Protein AF-A0A1E1MVU3-F1 (afdb_monomer_lite)

Sequence (122 aa):
MKLLLLAFLTATTNAFTIVVCSPKDGATVQAAKEATVNQRAALGLTGPGYWNGNIQNCLNNRGESETVFAFCRNSYSGQGSTAVPGGYVICKPVFSNTPHVTTLENWSTNYSAKWEYLCAQS

Organism: Rhynchosporium secalis (NCBI:txid38038)

Secondary structure (DSSP, 8-state):
---------------EEEEEEEEETT--HHHHHHHHHHSTTTTT--SSPEEEEEEEEEE-TTS-EEEEEEEEEE-----EEEEETTEEEEEEEE----SS--SS--S-HHHHHHHHHHHHT-

Radius of gyration: 16.98 Å; chains: 1; bounding box: 57×38×36 Å

Structure (mmCIF, N/CA/C/O backbone):
data_AF-A0A1E1MVU3-F1
#
_entry.id   AF-A0A1E1MVU3-F1
#
loop_
_atom_site.group_PDB
_atom_site.id
_atom_site.type_symbol
_atom_site.label_atom_id
_atom_site.label_alt_id
_atom_site.label_comp_id
_atom_site.label_asym_id
_atom_site.label_entity_id
_atom_site.label_seq_id
_atom_site.pdbx_PDB_ins_code
_atom_site.Cartn_x
_atom_site.Cartn_y
_atom_site.Cartn_z
_atom_site.occupancy
_atom_site.B_iso_or_equiv
_atom_site.auth_seq_id
_atom_site.auth_comp_id
_atom_site.auth_asym_id
_atom_site.auth_atom_id
_atom_site.pdbx_PDB_model_num
ATOM 1 N N . MET A 1 1 ? 40.991 27.981 -25.738 1.00 37.72 1 MET A N 1
ATOM 2 C CA . MET A 1 1 ? 40.291 26.684 -25.864 1.00 37.72 1 MET A CA 1
ATOM 3 C C . MET A 1 1 ? 39.159 26.647 -24.847 1.00 37.72 1 MET A C 1
ATOM 5 O O . MET A 1 1 ? 39.422 26.515 -23.663 1.00 37.72 1 MET A O 1
ATOM 9 N N . LYS A 1 2 ? 37.922 26.893 -25.284 1.00 47.97 2 LYS A N 1
ATOM 10 C CA . LYS A 1 2 ? 36.715 26.899 -24.446 1.00 47.97 2 LYS A CA 1
ATOM 11 C C . LYS A 1 2 ? 35.571 26.404 -25.326 1.00 47.97 2 LYS A C 1
ATOM 13 O O . LYS A 1 2 ? 35.018 27.179 -26.095 1.00 47.97 2 LYS A O 1
ATOM 18 N N . LEU A 1 3 ? 35.266 25.115 -25.253 1.00 50.09 3 LEU A N 1
ATOM 19 C CA . LEU A 1 3 ? 33.990 24.590 -25.719 1.00 50.09 3 LEU A CA 1
ATOM 20 C C . LEU A 1 3 ? 33.453 23.669 -24.632 1.00 50.09 3 LEU A C 1
ATOM 22 O O . LEU A 1 3 ? 33.922 22.558 -24.410 1.00 50.09 3 LEU A O 1
ATOM 26 N N . LEU A 1 4 ? 32.533 24.277 -23.896 1.00 54.41 4 LEU A N 1
ATOM 27 C CA . LEU A 1 4 ? 31.633 23.730 -22.904 1.00 54.41 4 LEU A CA 1
ATOM 28 C C . LEU A 1 4 ? 31.030 22.400 -23.377 1.00 54.41 4 LEU A C 1
ATOM 30 O O . LEU A 1 4 ? 30.103 22.385 -24.182 1.00 54.41 4 LEU A O 1
ATOM 34 N N . LEU A 1 5 ? 31.518 21.289 -22.831 1.00 54.19 5 LEU A N 1
ATOM 35 C CA . LEU A 1 5 ? 30.759 20.046 -22.793 1.00 54.19 5 LEU A CA 1
ATOM 36 C C . LEU A 1 5 ? 29.708 20.198 -21.688 1.00 54.19 5 LEU A C 1
ATOM 38 O O . LEU A 1 5 ? 29.914 19.767 -20.555 1.00 54.19 5 LEU A O 1
ATOM 42 N N . LEU A 1 6 ? 28.588 20.853 -22.012 1.00 49.25 6 LEU A N 1
ATOM 43 C CA . LEU A 1 6 ? 27.335 20.617 -21.299 1.00 49.25 6 LEU A CA 1
ATOM 44 C C . LEU A 1 6 ? 26.968 19.158 -21.577 1.00 49.25 6 LEU A C 1
ATOM 46 O O . LEU A 1 6 ? 26.298 18.843 -22.558 1.00 49.25 6 LEU A O 1
ATOM 50 N N . ALA A 1 7 ? 27.490 18.254 -20.749 1.00 52.50 7 ALA A N 1
ATOM 51 C CA . ALA A 1 7 ? 27.018 16.888 -20.701 1.00 52.50 7 ALA A CA 1
ATOM 52 C C . ALA A 1 7 ? 25.535 16.958 -20.340 1.00 52.50 7 ALA A C 1
ATOM 54 O O . ALA A 1 7 ? 25.160 17.388 -19.249 1.00 52.50 7 ALA A O 1
ATOM 55 N N . PHE A 1 8 ? 24.704 16.619 -21.320 1.00 46.88 8 PHE A N 1
ATOM 56 C CA . PHE A 1 8 ? 23.270 16.495 -21.180 1.00 46.88 8 PHE A CA 1
ATOM 57 C C . PHE A 1 8 ? 22.989 15.598 -19.977 1.00 46.88 8 PHE A C 1
ATOM 59 O O . PHE A 1 8 ? 23.249 14.394 -20.014 1.00 46.88 8 PHE A O 1
ATOM 66 N N . LEU A 1 9 ? 22.460 16.202 -18.912 1.00 43.97 9 LEU A N 1
ATOM 67 C CA . LEU A 1 9 ? 21.675 15.51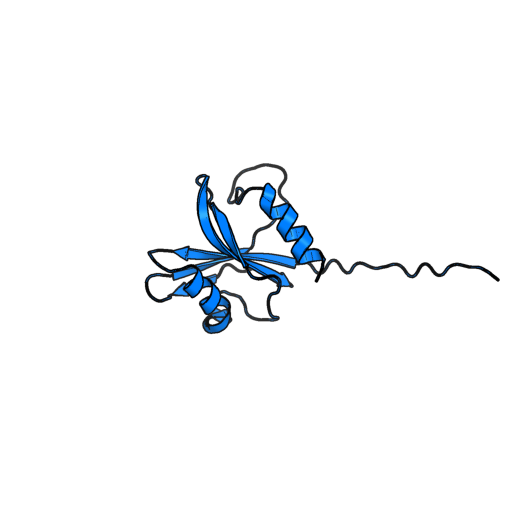0 -17.902 1.00 43.97 9 LEU A CA 1
ATOM 68 C C . LEU A 1 9 ? 20.496 14.886 -18.648 1.00 43.97 9 LEU A C 1
ATOM 70 O O . LEU A 1 9 ? 19.427 15.479 -18.775 1.00 43.97 9 LEU A O 1
ATOM 74 N N . THR A 1 10 ? 20.713 13.703 -19.214 1.00 44.59 10 THR A N 1
ATOM 75 C CA . THR A 1 10 ? 19.619 12.806 -19.543 1.00 44.59 10 THR A CA 1
ATOM 76 C C . THR A 1 10 ? 19.055 12.402 -18.193 1.00 44.59 10 THR A C 1
ATOM 78 O O . THR A 1 10 ? 19.536 11.482 -17.540 1.00 44.59 10 THR A O 1
ATOM 81 N N . ALA A 1 11 ? 18.089 13.184 -17.711 1.00 45.47 11 ALA A N 1
ATOM 82 C CA . ALA A 1 11 ? 17.175 12.720 -16.692 1.00 45.47 11 ALA A CA 1
ATOM 83 C C . ALA A 1 11 ? 16.519 11.485 -17.303 1.00 45.47 11 ALA A C 1
ATOM 85 O O . ALA A 1 11 ? 15.619 11.592 -18.136 1.00 45.47 11 ALA A O 1
ATOM 86 N N . THR A 1 12 ? 17.056 10.310 -16.986 1.00 44.53 12 THR A N 1
ATOM 87 C CA . THR A 1 12 ? 16.355 9.060 -17.194 1.00 44.53 12 THR A CA 1
ATOM 88 C C . THR A 1 12 ? 15.107 9.197 -16.342 1.00 44.53 12 THR A C 1
ATOM 90 O O . THR A 1 12 ? 15.135 9.045 -15.124 1.00 44.53 12 THR A O 1
ATOM 93 N N . THR A 1 13 ? 14.007 9.601 -16.970 1.00 48.53 13 THR A N 1
ATOM 94 C CA . THR A 1 13 ? 12.679 9.532 -16.382 1.00 48.53 13 THR A CA 1
ATOM 95 C C . THR A 1 13 ? 12.377 8.052 -16.228 1.00 48.53 13 THR A C 1
ATOM 97 O O . THR A 1 13 ? 11.702 7.438 -17.049 1.00 48.53 13 THR A O 1
ATOM 100 N N . ASN A 1 14 ? 12.957 7.435 -15.196 1.00 52.25 14 ASN A N 1
ATOM 101 C CA . ASN A 1 14 ? 12.534 6.129 -14.740 1.00 52.25 14 ASN A CA 1
ATOM 102 C C . ASN A 1 14 ? 11.036 6.273 -14.504 1.00 52.25 14 ASN A C 1
ATOM 104 O O . ASN A 1 14 ? 10.616 7.081 -13.675 1.00 52.25 14 ASN A O 1
ATOM 108 N N . ALA A 1 15 ? 10.237 5.576 -15.312 1.00 67.31 15 ALA A N 1
ATOM 109 C CA . ALA A 1 15 ? 8.792 5.592 -15.194 1.00 67.31 15 ALA A CA 1
ATOM 110 C C . ALA A 1 15 ? 8.439 5.013 -13.821 1.00 67.31 15 ALA A C 1
ATOM 112 O O . ALA A 1 15 ? 8.392 3.794 -13.618 1.00 67.31 15 ALA A O 1
ATOM 113 N N . PHE A 1 16 ? 8.276 5.900 -12.846 1.00 74.69 16 PHE A N 1
ATOM 114 C CA . PHE A 1 16 ? 7.859 5.533 -11.514 1.00 74.69 16 PHE A CA 1
ATOM 115 C C . PHE A 1 16 ? 6.340 5.407 -11.489 1.00 74.69 16 PHE A C 1
ATOM 117 O O . PHE A 1 16 ? 5.605 6.044 -12.243 1.00 74.69 16 PHE A O 1
ATOM 124 N N . THR A 1 17 ? 5.862 4.558 -10.598 1.00 79.88 17 THR A N 1
ATOM 125 C CA . THR A 1 17 ? 4.452 4.407 -10.294 1.00 79.88 17 THR A CA 1
ATOM 126 C C . THR A 1 17 ? 4.270 4.672 -8.814 1.00 79.88 17 THR A C 1
ATOM 128 O O . THR A 1 17 ? 4.966 4.088 -7.979 1.00 79.88 17 THR A O 1
ATOM 131 N N . ILE A 1 18 ? 3.333 5.557 -8.488 1.00 84.25 18 ILE A N 1
ATOM 132 C CA . ILE A 1 18 ? 2.864 5.715 -7.117 1.00 84.25 18 ILE A CA 1
ATOM 133 C C . ILE A 1 18 ? 1.934 4.539 -6.847 1.00 84.25 18 ILE A C 1
ATOM 135 O O . ILE A 1 18 ? 0.978 4.316 -7.586 1.00 84.25 18 ILE A O 1
ATOM 139 N N . VAL A 1 19 ? 2.216 3.769 -5.806 1.00 86.75 19 VAL A N 1
ATOM 140 C CA . VAL A 1 19 ? 1.381 2.646 -5.387 1.00 86.75 19 VAL A CA 1
ATOM 141 C C . VAL A 1 19 ? 0.728 3.004 -4.068 1.00 86.75 19 VAL A C 1
ATOM 143 O O . VAL A 1 19 ? 1.393 3.462 -3.140 1.00 86.75 19 VAL A O 1
ATOM 146 N N . VAL A 1 20 ? -0.577 2.776 -3.985 1.00 89.38 20 VAL A N 1
ATOM 147 C CA . VAL A 1 20 ? -1.363 2.980 -2.772 1.00 89.38 20 VAL A CA 1
ATOM 148 C C . VAL A 1 20 ? -1.892 1.640 -2.298 1.00 89.38 20 VAL A C 1
ATOM 150 O O . VAL A 1 20 ? -2.628 0.971 -3.023 1.00 89.38 20 VAL A O 1
ATOM 153 N N . CYS A 1 21 ? -1.541 1.283 -1.066 1.00 91.19 21 CYS A N 1
ATOM 154 C CA . CYS A 1 21 ? -2.043 0.121 -0.353 1.00 91.19 21 CYS A CA 1
ATOM 155 C C . CYS A 1 21 ? -3.043 0.560 0.717 1.00 91.19 21 CYS A C 1
ATOM 157 O O . CYS A 1 21 ? -2.692 1.230 1.692 1.00 91.19 21 CYS A O 1
ATOM 159 N N . SER A 1 22 ? -4.299 0.181 0.513 1.00 91.94 22 SER A N 1
ATOM 160 C CA . SER A 1 22 ? -5.437 0.538 1.354 1.00 91.94 22 SER A CA 1
ATOM 161 C C . SER A 1 22 ? -5.905 -0.699 2.135 1.00 91.94 22 SER A C 1
ATOM 163 O O . SER A 1 22 ? -6.138 -1.752 1.526 1.00 91.94 22 SER A O 1
ATOM 165 N N . PRO A 1 23 ? -6.004 -0.610 3.473 1.00 93.62 23 PRO A N 1
ATOM 166 C CA . PRO A 1 23 ? -6.605 -1.660 4.280 1.00 93.62 23 PRO A CA 1
ATOM 167 C C . PRO A 1 23 ? -8.136 -1.638 4.155 1.00 93.62 23 PRO A C 1
ATOM 169 O O . PRO A 1 23 ? -8.743 -0.576 4.024 1.00 93.62 23 PRO A O 1
ATOM 172 N N . LYS A 1 24 ? -8.771 -2.809 4.215 1.00 91.88 24 LYS A N 1
ATOM 173 C CA . LYS A 1 24 ? -10.227 -2.990 4.138 1.00 91.88 24 LYS A CA 1
ATOM 174 C C . LYS A 1 24 ? -10.732 -3.938 5.222 1.00 91.88 24 LYS A C 1
ATOM 176 O O . LYS A 1 24 ? -9.963 -4.707 5.796 1.00 91.88 24 LYS A O 1
ATOM 181 N N . ASP A 1 25 ? -12.032 -3.851 5.486 1.00 92.38 25 ASP A N 1
ATOM 182 C CA . ASP A 1 25 ? -12.794 -4.747 6.364 1.00 92.38 25 ASP A CA 1
ATOM 183 C C . ASP A 1 25 ? -12.277 -4.875 7.803 1.00 92.38 25 ASP A C 1
ATOM 185 O O . ASP A 1 25 ? -12.505 -5.886 8.453 1.00 92.38 25 ASP A O 1
ATOM 189 N N . GLY A 1 26 ? -11.633 -3.824 8.322 1.00 89.56 26 GLY A N 1
ATOM 190 C CA . GLY A 1 26 ? -11.083 -3.794 9.684 1.00 89.56 26 GLY A CA 1
ATOM 191 C C . GLY A 1 26 ? -9.570 -4.005 9.757 1.00 89.56 26 GLY A C 1
ATOM 192 O O . GLY A 1 26 ? -8.988 -3.869 10.835 1.00 89.56 26 GLY A O 1
ATOM 193 N N . ALA A 1 27 ? -8.910 -4.262 8.623 1.00 93.75 27 ALA A N 1
ATOM 194 C CA . ALA A 1 27 ? -7.457 -4.270 8.550 1.00 93.75 27 ALA A CA 1
ATOM 195 C C . ALA A 1 27 ? -6.875 -2.902 8.948 1.00 93.75 27 ALA A C 1
ATOM 197 O O . ALA A 1 27 ? -7.474 -1.847 8.728 1.00 93.75 27 ALA A O 1
ATOM 198 N N . THR A 1 28 ? -5.666 -2.909 9.507 1.00 95.50 28 THR A N 1
ATOM 199 C CA . THR A 1 28 ? -4.961 -1.675 9.875 1.00 95.50 28 THR A CA 1
ATOM 200 C C . THR A 1 28 ? -4.011 -1.234 8.766 1.00 95.50 28 THR A C 1
ATOM 202 O O . THR A 1 28 ? -3.484 -2.044 8.002 1.00 95.50 28 THR A O 1
ATOM 205 N N . VAL A 1 29 ? -3.712 0.065 8.703 1.00 93.19 29 VAL A N 1
ATOM 206 C CA . VAL A 1 29 ? -2.696 0.573 7.766 1.00 93.19 29 VAL A CA 1
ATOM 207 C C . VAL A 1 29 ? -1.294 0.030 8.077 1.00 93.19 29 VAL A C 1
ATOM 209 O O . VAL A 1 29 ? -0.462 -0.117 7.183 1.00 93.19 29 VAL A O 1
ATOM 212 N N . GLN A 1 30 ? -1.040 -0.339 9.334 1.00 95.25 30 GLN A N 1
ATOM 213 C CA . GLN A 1 30 ? 0.200 -0.994 9.732 1.00 95.25 30 GLN A CA 1
ATOM 214 C C . GLN A 1 30 ? 0.288 -2.411 9.145 1.00 95.25 30 GLN A C 1
ATOM 216 O O . GLN A 1 30 ? 1.316 -2.761 8.569 1.00 95.25 30 GLN A O 1
ATOM 221 N N . ALA A 1 31 ? -0.814 -3.170 9.166 1.00 94.19 31 ALA A N 1
ATOM 222 C CA . ALA A 1 31 ? -0.902 -4.451 8.470 1.00 94.19 31 ALA A CA 1
ATOM 223 C C . ALA A 1 31 ? -0.723 -4.285 6.950 1.00 94.19 31 ALA A C 1
ATOM 225 O O . ALA A 1 31 ? -0.075 -5.115 6.317 1.00 94.19 31 ALA A O 1
ATOM 226 N N . ALA A 1 32 ? -1.215 -3.185 6.364 1.00 93.38 32 ALA A N 1
ATOM 227 C CA . ALA A 1 32 ? -0.954 -2.859 4.961 1.00 93.38 32 ALA A CA 1
ATOM 228 C C . ALA A 1 32 ? 0.540 -2.654 4.683 1.00 93.38 32 ALA A C 1
ATOM 230 O O . ALA A 1 32 ? 1.076 -3.276 3.767 1.00 93.38 32 ALA A O 1
ATOM 231 N N . LYS A 1 33 ? 1.231 -1.849 5.499 1.00 94.94 33 LYS A N 1
ATOM 232 C CA . LYS A 1 33 ? 2.684 -1.650 5.400 1.00 94.94 33 LYS A CA 1
ATOM 233 C C . LYS A 1 33 ? 3.444 -2.972 5.530 1.00 94.94 33 LYS A C 1
ATOM 235 O O . LYS A 1 33 ? 4.302 -3.263 4.701 1.00 94.94 33 LYS A O 1
ATOM 240 N N . GLU A 1 34 ? 3.115 -3.794 6.518 1.00 94.75 34 GLU A N 1
ATOM 241 C CA . GLU A 1 34 ? 3.754 -5.099 6.730 1.00 94.75 34 GLU A CA 1
ATOM 242 C C . GLU A 1 34 ? 3.499 -6.069 5.570 1.00 94.75 34 GLU A C 1
ATOM 244 O O . GLU A 1 34 ? 4.418 -6.761 5.124 1.00 94.75 34 GLU A O 1
ATOM 249 N N . ALA A 1 35 ? 2.288 -6.073 5.009 1.00 93.50 35 ALA A N 1
ATOM 250 C CA . ALA A 1 35 ? 1.952 -6.881 3.843 1.00 93.50 35 ALA A CA 1
ATOM 251 C C . ALA A 1 35 ? 2.809 -6.511 2.621 1.00 93.50 35 ALA A C 1
ATOM 253 O O . ALA A 1 35 ? 3.224 -7.404 1.879 1.00 93.50 35 ALA A O 1
ATOM 254 N N . THR A 1 36 ? 3.179 -5.233 2.445 1.00 92.31 36 THR A N 1
ATOM 255 C CA . THR A 1 36 ? 4.095 -4.823 1.358 1.00 92.31 36 THR A CA 1
ATOM 256 C C . THR A 1 36 ? 5.503 -5.404 1.470 1.00 92.31 36 THR A C 1
ATOM 258 O O . THR A 1 36 ? 6.251 -5.378 0.493 1.00 92.31 36 THR A O 1
ATOM 261 N N . VAL A 1 37 ? 5.867 -5.954 2.630 1.00 91.31 37 VAL A N 1
ATOM 262 C CA . VAL A 1 37 ? 7.145 -6.635 2.865 1.00 91.31 37 VAL A CA 1
ATOM 263 C C . VAL A 1 37 ? 6.958 -8.150 2.818 1.00 91.31 37 VAL A C 1
ATOM 265 O O . VAL A 1 37 ? 7.677 -8.835 2.093 1.00 91.31 37 VAL A O 1
ATOM 268 N N . ASN A 1 38 ? 5.956 -8.662 3.532 1.00 92.88 38 ASN A N 1
ATOM 269 C CA . ASN A 1 38 ? 5.792 -10.096 3.784 1.00 92.88 38 ASN A CA 1
ATOM 270 C C . ASN A 1 38 ? 4.973 -10.821 2.707 1.00 92.88 38 ASN A C 1
ATOM 272 O O . ASN A 1 38 ? 5.126 -12.020 2.508 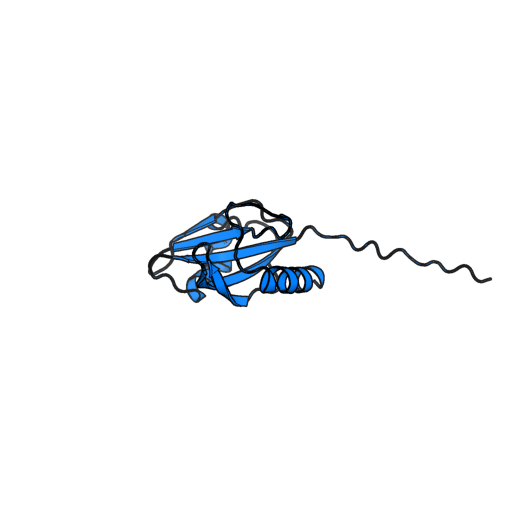1.00 92.88 38 ASN A O 1
ATOM 276 N N . GLN A 1 39 ? 4.096 -10.104 2.003 1.00 93.06 39 GLN A N 1
ATOM 277 C CA . GLN A 1 39 ? 3.109 -10.662 1.068 1.00 93.06 39 GLN A CA 1
ATOM 278 C C . GLN A 1 39 ? 3.263 -10.039 -0.327 1.00 93.06 39 GLN A C 1
ATOM 280 O O . GLN A 1 39 ? 2.312 -9.901 -1.096 1.00 93.06 39 GLN A O 1
ATOM 285 N N . ARG A 1 40 ? 4.504 -9.671 -0.670 1.00 90.44 40 ARG A N 1
ATOM 286 C CA . ARG A 1 40 ? 4.857 -8.947 -1.899 1.00 90.44 40 ARG A CA 1
ATOM 287 C C . ARG A 1 40 ? 4.285 -9.576 -3.158 1.00 90.44 40 ARG A C 1
ATOM 289 O O . ARG A 1 40 ? 3.755 -8.855 -3.992 1.00 90.44 40 ARG A O 1
ATOM 296 N N . ALA A 1 41 ? 4.390 -10.895 -3.297 1.00 88.44 41 ALA A N 1
ATOM 297 C CA . ALA A 1 41 ? 3.916 -11.588 -4.489 1.00 88.44 41 ALA A CA 1
ATOM 298 C C . ALA A 1 41 ? 2.399 -11.442 -4.683 1.00 88.44 41 ALA A C 1
ATOM 300 O O . ALA A 1 41 ? 1.962 -11.066 -5.766 1.00 88.44 41 ALA A O 1
ATOM 301 N N . ALA A 1 42 ? 1.616 -11.638 -3.617 1.00 89.88 42 ALA A N 1
ATOM 302 C CA . ALA A 1 42 ? 0.160 -11.481 -3.641 1.00 89.88 42 ALA A CA 1
ATOM 303 C C . ALA A 1 42 ? -0.271 -10.036 -3.948 1.00 89.88 42 ALA A C 1
ATOM 305 O O . ALA A 1 42 ? -1.291 -9.794 -4.589 1.00 89.88 42 ALA A O 1
ATOM 306 N N . LEU A 1 43 ? 0.544 -9.062 -3.539 1.00 89.75 43 LEU A N 1
ATOM 307 C CA . LEU A 1 43 ? 0.322 -7.646 -3.822 1.00 89.75 43 LEU A CA 1
ATOM 308 C C . LEU A 1 43 ? 0.835 -7.195 -5.202 1.00 89.75 43 LEU A C 1
ATOM 310 O O . LEU A 1 43 ? 0.776 -6.005 -5.511 1.00 89.75 43 LEU A O 1
ATOM 314 N N . GLY A 1 44 ? 1.364 -8.100 -6.033 1.00 87.00 44 GLY A N 1
ATOM 315 C CA . GLY A 1 44 ? 1.978 -7.741 -7.318 1.00 87.00 44 GLY A CA 1
ATOM 316 C C . GLY A 1 44 ? 3.274 -6.930 -7.170 1.00 87.00 44 GLY A C 1
ATOM 317 O O . GLY A 1 44 ? 3.718 -6.271 -8.104 1.00 87.00 44 GLY A O 1
ATOM 318 N N . LEU A 1 45 ? 3.893 -6.952 -5.987 1.00 87.19 45 LEU A N 1
ATOM 319 C CA . LEU A 1 45 ? 5.120 -6.232 -5.630 1.00 87.19 45 LEU A CA 1
ATOM 320 C C . LEU A 1 45 ? 6.385 -7.077 -5.876 1.00 87.19 45 LEU A C 1
ATOM 322 O O . LEU A 1 45 ? 7.426 -6.881 -5.227 1.00 87.19 45 LEU A O 1
ATOM 326 N N . THR A 1 46 ? 6.317 -8.001 -6.836 1.00 80.81 46 THR A N 1
ATOM 327 C CA . THR A 1 46 ? 7.446 -8.800 -7.335 1.00 80.81 46 THR A CA 1
ATOM 328 C C . THR A 1 46 ? 8.405 -7.926 -8.148 1.00 80.81 46 THR A C 1
ATOM 330 O O . THR A 1 46 ? 7.963 -7.130 -8.973 1.00 80.81 46 THR A O 1
ATOM 333 N N . GLY A 1 47 ? 9.713 -8.010 -7.895 1.00 75.94 47 GLY A N 1
ATOM 334 C CA . GLY A 1 47 ? 10.727 -7.138 -8.512 1.00 75.94 47 GLY A CA 1
ATOM 335 C C . GLY A 1 47 ? 11.386 -6.169 -7.517 1.00 75.94 47 GLY A C 1
ATOM 336 O O . GLY A 1 47 ? 11.275 -6.401 -6.305 1.00 75.94 47 GLY A O 1
ATOM 337 N N . PRO A 1 48 ? 12.067 -5.109 -8.005 1.00 76.31 48 PRO A N 1
ATOM 338 C CA . PRO A 1 48 ? 12.814 -4.163 -7.174 1.00 76.31 48 PRO A CA 1
ATOM 339 C C . PRO A 1 48 ? 11.984 -3.590 -6.017 1.00 76.31 48 PRO A C 1
ATOM 341 O O . PRO A 1 48 ? 10.754 -3.562 -6.064 1.00 76.31 48 PRO A O 1
ATOM 344 N N . GLY A 1 49 ? 12.656 -3.179 -4.940 1.00 79.06 49 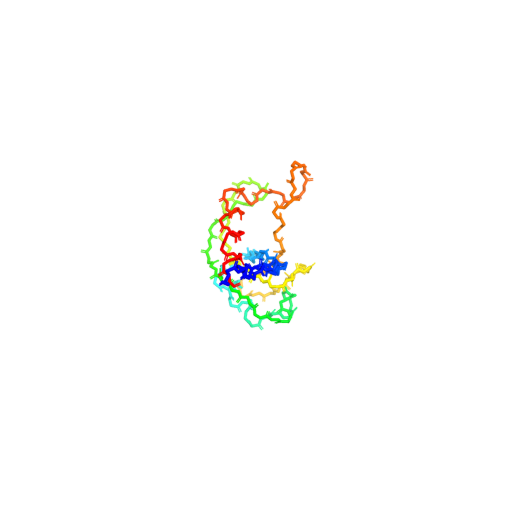GLY A N 1
ATOM 345 C CA . GLY A 1 49 ? 12.015 -2.545 -3.785 1.00 79.06 49 GLY A CA 1
ATOM 346 C C . GLY A 1 49 ? 11.233 -1.274 -4.138 1.00 79.06 49 GLY A C 1
ATOM 347 O O . GLY A 1 49 ? 11.255 -0.792 -5.269 1.00 79.06 49 GLY A O 1
ATOM 348 N N . TYR A 1 50 ? 10.531 -0.738 -3.147 1.00 87.19 50 TYR A N 1
ATOM 349 C CA . TYR A 1 50 ? 9.931 0.589 -3.223 1.00 87.19 50 TYR A CA 1
ATOM 350 C C . TYR A 1 50 ? 10.786 1.605 -2.461 1.00 87.19 50 TYR A C 1
ATOM 352 O O . TYR A 1 50 ? 11.616 1.227 -1.633 1.00 87.19 50 TYR A O 1
ATOM 360 N N . TRP A 1 51 ? 10.541 2.890 -2.692 1.00 86.12 51 TRP A N 1
ATOM 361 C CA . TRP A 1 51 ? 11.136 3.990 -1.934 1.00 86.12 51 TRP A CA 1
ATOM 362 C C . TRP A 1 51 ? 10.065 4.998 -1.507 1.00 86.12 51 TRP A C 1
ATOM 364 O O . TRP A 1 51 ? 8.907 4.909 -1.920 1.00 86.12 51 TRP A O 1
ATOM 374 N N . ASN A 1 52 ? 10.443 5.929 -0.628 1.00 85.44 52 ASN A N 1
ATOM 375 C CA . ASN A 1 52 ? 9.567 6.978 -0.097 1.00 85.44 52 ASN A CA 1
ATOM 376 C C . ASN A 1 52 ? 8.246 6.464 0.506 1.00 85.44 52 ASN A C 1
ATOM 378 O O . ASN A 1 52 ? 7.232 7.144 0.448 1.00 85.44 52 ASN A O 1
ATOM 382 N N . GLY A 1 53 ? 8.234 5.266 1.099 1.00 86.38 53 GLY A N 1
ATOM 383 C CA . GLY A 1 53 ? 7.016 4.703 1.681 1.00 86.38 53 GLY A CA 1
ATOM 384 C C . GLY A 1 53 ? 6.560 5.431 2.945 1.00 86.38 53 GLY A C 1
ATOM 385 O O . GLY A 1 53 ? 7.321 5.513 3.909 1.00 86.38 53 GLY A O 1
ATOM 386 N N . ASN A 1 54 ? 5.311 5.902 2.976 1.00 87.00 54 ASN A N 1
ATOM 387 C CA . ASN A 1 54 ? 4.736 6.595 4.127 1.00 87.00 54 ASN A CA 1
ATOM 388 C C . ASN A 1 54 ? 3.256 6.248 4.363 1.00 87.00 54 ASN A C 1
ATOM 390 O O . ASN A 1 54 ? 2.506 5.960 3.430 1.00 87.00 54 ASN A O 1
ATOM 394 N N . ILE A 1 55 ? 2.841 6.309 5.630 1.00 86.56 55 ILE A N 1
ATOM 395 C CA . ILE A 1 55 ? 1.439 6.248 6.039 1.00 86.56 55 ILE A CA 1
ATOM 396 C C . ILE A 1 55 ? 0.853 7.656 5.949 1.00 86.56 55 ILE A C 1
ATOM 398 O O . ILE A 1 55 ? 1.420 8.609 6.483 1.00 86.56 55 ILE A O 1
ATOM 402 N N . GLN A 1 56 ? -0.287 7.793 5.286 1.00 81.75 56 GLN A N 1
ATOM 403 C CA . GLN A 1 56 ? -0.945 9.082 5.112 1.00 81.75 56 GLN A CA 1
ATOM 404 C C . GLN A 1 56 ? -2.451 8.930 4.951 1.00 81.75 56 GLN A C 1
ATOM 406 O O . GLN A 1 56 ? -2.946 7.864 4.594 1.00 81.75 56 GLN A O 1
ATOM 411 N N . ASN A 1 57 ? -3.170 10.024 5.169 1.00 80.62 57 ASN A N 1
ATOM 412 C CA . ASN A 1 57 ? -4.588 10.106 4.859 1.00 80.62 57 ASN A CA 1
ATOM 413 C C . ASN A 1 57 ? -4.773 10.593 3.426 1.00 80.62 57 ASN A C 1
ATOM 415 O O . ASN A 1 57 ? -4.148 11.568 3.005 1.00 80.62 57 ASN A O 1
ATOM 419 N N . CYS A 1 58 ? -5.650 9.928 2.692 1.00 74.19 58 CYS A N 1
ATOM 420 C CA . CYS A 1 58 ? -6.026 10.299 1.342 1.00 74.19 58 CYS A CA 1
ATOM 421 C C . CYS A 1 58 ? -7.538 10.227 1.189 1.00 74.19 58 CYS A C 1
ATOM 423 O O . CYS A 1 58 ? -8.200 9.459 1.875 1.00 74.19 58 CYS A O 1
ATOM 425 N N . LEU A 1 59 ? -8.088 11.006 0.266 1.00 74.88 59 LEU A N 1
ATOM 426 C CA . LEU A 1 59 ? -9.510 10.925 -0.037 1.00 74.88 59 LEU A CA 1
ATOM 427 C C . LEU A 1 59 ? -9.770 9.751 -0.980 1.00 74.88 59 LEU A C 1
ATOM 429 O O . LEU A 1 59 ? -9.076 9.587 -1.982 1.00 74.88 59 LEU A O 1
ATOM 433 N N . ASN A 1 60 ? -10.761 8.928 -0.657 1.00 72.06 60 ASN A N 1
ATOM 434 C CA . ASN A 1 60 ? -11.242 7.891 -1.555 1.00 72.06 60 ASN A CA 1
ATOM 435 C C . ASN A 1 60 ? -12.177 8.494 -2.629 1.00 72.06 60 ASN A C 1
ATOM 437 O O . ASN A 1 60 ? -12.470 9.689 -2.645 1.00 72.06 60 ASN A O 1
ATOM 441 N N . ASN A 1 61 ? -12.717 7.654 -3.517 1.00 67.50 61 ASN A N 1
ATOM 442 C CA . ASN A 1 61 ? -13.613 8.101 -4.596 1.00 67.50 61 ASN A CA 1
ATOM 443 C C . ASN A 1 61 ? -14.949 8.700 -4.109 1.00 67.50 61 ASN A C 1
ATOM 445 O O . ASN A 1 61 ? -15.708 9.223 -4.919 1.00 67.50 61 ASN A O 1
ATOM 449 N N . ARG A 1 62 ? -15.262 8.580 -2.816 1.00 73.25 62 ARG A N 1
ATOM 450 C CA . ARG A 1 62 ? -16.445 9.157 -2.168 1.00 73.25 62 ARG A CA 1
ATOM 451 C C . ARG A 1 62 ? -16.123 10.467 -1.442 1.00 73.25 62 ARG A C 1
ATOM 453 O O . ARG A 1 62 ? -17.011 11.048 -0.833 1.00 73.25 62 ARG A O 1
ATOM 460 N N . GLY A 1 63 ? -14.873 10.933 -1.501 1.00 71.50 63 GLY A N 1
ATOM 461 C CA . GLY A 1 63 ? -14.411 12.102 -0.753 1.00 71.50 63 GLY A CA 1
ATOM 462 C C . GLY A 1 63 ? -14.197 11.827 0.737 1.00 71.50 63 GLY A C 1
ATOM 463 O O . GLY A 1 63 ? -14.042 12.767 1.510 1.00 71.50 63 GLY A O 1
ATOM 464 N N . GLU A 1 64 ? -14.184 10.562 1.157 1.00 74.12 64 GLU A N 1
ATOM 465 C CA . GLU A 1 64 ? -13.953 10.184 2.551 1.00 74.12 64 GLU A CA 1
ATOM 466 C C . GLU A 1 64 ? -12.455 10.010 2.796 1.00 74.12 64 GLU A C 1
ATOM 468 O O . GLU A 1 64 ? -11.740 9.444 1.965 1.00 74.12 64 GLU A O 1
ATOM 473 N N . SER A 1 65 ? -11.978 10.472 3.950 1.00 79.25 65 SER A N 1
ATOM 474 C CA . SER A 1 65 ? -10.588 10.280 4.357 1.00 79.25 65 SER A CA 1
ATOM 475 C C . SER A 1 65 ? -10.327 8.819 4.715 1.00 79.25 65 SER A C 1
ATOM 477 O O . SER A 1 65 ? -10.947 8.267 5.619 1.00 79.25 65 SER A O 1
ATOM 479 N N . GLU A 1 66 ? -9.348 8.222 4.050 1.00 82.62 66 GLU A N 1
ATOM 480 C CA . GLU A 1 66 ? -8.875 6.863 4.255 1.00 82.62 66 GLU A CA 1
ATOM 481 C C . GLU A 1 66 ? -7.367 6.874 4.539 1.00 82.62 66 GLU A C 1
ATOM 483 O O . GLU A 1 66 ? -6.582 7.474 3.801 1.00 82.62 66 GLU A O 1
ATOM 488 N N . THR A 1 67 ? -6.948 6.207 5.616 1.00 88.75 67 THR A N 1
ATOM 489 C CA . THR A 1 67 ? -5.528 6.061 5.953 1.00 88.75 67 THR A CA 1
ATOM 490 C C . THR A 1 67 ? -4.914 4.919 5.149 1.00 88.75 67 THR A C 1
ATOM 492 O O . THR A 1 67 ? -5.350 3.772 5.238 1.00 88.75 67 THR A O 1
ATOM 495 N N . VAL A 1 68 ? -3.868 5.221 4.387 1.00 88.69 68 VAL A N 1
ATOM 496 C CA . VAL A 1 68 ? -3.196 4.288 3.478 1.00 88.69 68 VAL A CA 1
ATOM 497 C C . VAL A 1 68 ? -1.693 4.272 3.667 1.00 88.69 68 VAL A C 1
ATOM 499 O O . VAL A 1 68 ? -1.113 5.196 4.235 1.00 88.69 68 VAL A O 1
ATOM 502 N N . PHE A 1 69 ? -1.057 3.241 3.120 1.00 90.88 69 PHE A N 1
ATOM 503 C CA . PHE A 1 69 ? 0.381 3.213 2.906 1.00 90.88 69 PHE A CA 1
ATOM 504 C C . PHE A 1 69 ? 0.680 3.475 1.426 1.00 90.88 69 PHE A C 1
ATOM 506 O O . PHE A 1 69 ? 0.259 2.704 0.565 1.00 90.88 69 PHE A O 1
ATOM 513 N N . ALA A 1 70 ? 1.378 4.570 1.131 1.00 88.56 70 ALA A N 1
ATOM 514 C CA . ALA A 1 70 ? 1.736 4.978 -0.225 1.00 88.56 70 ALA A CA 1
ATOM 515 C C . ALA A 1 70 ? 3.255 4.962 -0.412 1.00 88.56 70 ALA A C 1
ATOM 517 O O . ALA A 1 70 ? 3.990 5.317 0.509 1.00 88.56 70 ALA A O 1
ATOM 518 N N . PHE A 1 71 ? 3.729 4.549 -1.586 1.00 88.81 71 PHE A N 1
ATOM 519 C CA . PHE A 1 71 ? 5.156 4.493 -1.914 1.00 88.81 71 PHE A CA 1
ATOM 520 C C . PHE A 1 71 ? 5.405 4.612 -3.418 1.00 88.81 71 PHE A C 1
ATOM 522 O O . PHE A 1 71 ? 4.507 4.418 -4.236 1.00 88.81 71 PHE A O 1
ATOM 529 N N . CYS A 1 72 ? 6.655 4.887 -3.776 1.00 86.12 72 CYS A N 1
ATOM 530 C CA . CYS A 1 72 ? 7.123 4.954 -5.152 1.00 86.12 72 CYS A CA 1
ATOM 531 C C . CYS A 1 72 ? 7.762 3.626 -5.570 1.00 86.12 72 CYS A C 1
ATOM 533 O O . CYS A 1 72 ? 8.448 2.979 -4.772 1.00 86.12 72 CYS A O 1
ATOM 535 N N . ARG A 1 73 ? 7.564 3.216 -6.824 1.00 84.00 73 ARG A N 1
ATOM 536 C CA . ARG A 1 73 ? 8.176 2.005 -7.379 1.00 84.00 73 ARG A CA 1
ATOM 537 C C . ARG A 1 73 ? 8.514 2.166 -8.857 1.00 84.00 73 ARG A C 1
ATOM 539 O O . ARG A 1 73 ? 7.773 2.804 -9.593 1.00 84.00 73 ARG A O 1
ATOM 546 N N . ASN A 1 74 ? 9.577 1.500 -9.305 1.00 77.19 74 ASN A N 1
ATOM 547 C CA . ASN A 1 74 ? 9.874 1.320 -10.723 1.00 77.19 74 ASN A CA 1
ATOM 548 C C . ASN A 1 74 ? 8.874 0.320 -11.312 1.00 77.19 74 ASN A C 1
ATOM 550 O O . ASN A 1 74 ? 8.964 -0.866 -10.998 1.00 77.19 74 ASN A O 1
ATOM 554 N N . SER A 1 75 ? 7.944 0.806 -12.141 1.00 74.12 75 SER A N 1
ATOM 555 C CA . SER A 1 75 ? 6.914 0.019 -12.833 1.00 74.12 75 SER A CA 1
ATOM 556 C C . SER A 1 75 ? 6.018 -0.842 -11.921 1.00 74.12 75 SER A C 1
ATOM 558 O O . SER A 1 75 ? 6.399 -1.915 -11.450 1.00 74.12 75 SER A O 1
ATOM 560 N N . TYR A 1 76 ? 4.766 -0.418 -11.741 1.00 74.00 76 TYR A N 1
ATOM 561 C CA . TYR A 1 76 ? 3.709 -1.222 -11.120 1.00 74.00 76 TYR A CA 1
ATOM 562 C C . TYR A 1 76 ? 2.454 -1.201 -11.999 1.00 74.00 76 TYR A C 1
ATOM 564 O O . TYR A 1 76 ? 1.725 -0.217 -12.034 1.00 74.00 76 TYR A O 1
ATOM 572 N N . SER A 1 77 ? 2.212 -2.281 -12.740 1.00 67.75 77 SER A N 1
ATOM 573 C CA . SER A 1 77 ? 1.065 -2.400 -13.653 1.00 67.75 77 SER A CA 1
ATOM 574 C C . SER A 1 77 ? -0.080 -3.249 -13.093 1.00 67.75 77 SER A C 1
ATOM 576 O O . SER A 1 77 ? -1.137 -3.336 -13.712 1.00 67.75 77 SER A O 1
ATOM 578 N N . GLY A 1 78 ? 0.124 -3.890 -11.940 1.00 69.00 78 GLY A N 1
ATOM 579 C CA . GLY A 1 78 ? -0.847 -4.799 -11.338 1.00 69.00 78 GLY A CA 1
ATOM 580 C C . GLY A 1 78 ? -1.742 -4.128 -10.301 1.00 69.00 78 GLY A C 1
ATOM 581 O O . GLY A 1 78 ? -1.381 -3.126 -9.699 1.00 69.00 78 GLY A O 1
ATOM 582 N N . GLN A 1 79 ? -2.895 -4.733 -10.043 1.00 80.75 79 GLN A N 1
ATOM 583 C CA . GLN A 1 79 ? -3.597 -4.600 -8.771 1.00 80.75 79 GLN A CA 1
ATOM 584 C C . GLN A 1 79 ? -3.366 -5.899 -8.001 1.00 80.75 79 GLN A C 1
ATOM 586 O O . GLN A 1 79 ? -3.465 -6.981 -8.580 1.00 80.75 79 GLN A O 1
ATOM 591 N N . GLY A 1 80 ? -3.046 -5.803 -6.716 1.00 88.81 80 GLY A N 1
ATOM 592 C CA . GLY A 1 80 ? -2.834 -6.970 -5.868 1.00 88.81 80 GLY A CA 1
ATOM 593 C C . GLY A 1 80 ? -3.637 -6.877 -4.584 1.00 88.81 80 GLY A C 1
ATOM 594 O O . GLY A 1 80 ? -3.869 -5.784 -4.064 1.00 88.81 80 GLY A O 1
ATOM 595 N N . SER A 1 81 ? -4.054 -8.026 -4.066 1.00 92.50 81 SER A N 1
ATOM 596 C CA . SER A 1 81 ? -4.774 -8.104 -2.801 1.00 92.50 81 SER A CA 1
ATOM 597 C C . SER A 1 81 ? -4.326 -9.300 -1.990 1.00 92.50 81 SER A C 1
ATOM 599 O O . SER A 1 81 ? -4.030 -10.358 -2.539 1.00 92.50 81 SER A O 1
ATOM 601 N N . THR A 1 82 ? -4.318 -9.142 -0.676 1.00 95.94 82 THR A N 1
ATOM 602 C CA . THR A 1 82 ? -3.890 -10.193 0.244 1.00 95.94 82 THR A CA 1
ATOM 603 C C . THR A 1 82 ? -4.654 -10.102 1.556 1.00 95.94 82 THR A C 1
ATOM 605 O O . THR A 1 82 ? -5.013 -9.007 1.997 1.00 95.94 82 THR A O 1
ATOM 608 N N . ALA A 1 83 ? -4.911 -11.252 2.173 1.00 96.12 83 ALA A N 1
ATOM 609 C CA . ALA A 1 83 ? -5.535 -11.318 3.484 1.00 96.12 83 ALA A CA 1
ATOM 610 C C . ALA A 1 83 ? -4.523 -10.944 4.576 1.00 96.12 83 ALA A C 1
ATOM 612 O O . ALA A 1 83 ? -3.363 -11.363 4.553 1.00 96.12 83 ALA A O 1
ATOM 613 N N . VAL A 1 84 ? -4.983 -10.173 5.556 1.00 94.88 84 VAL A N 1
ATOM 614 C CA . VAL A 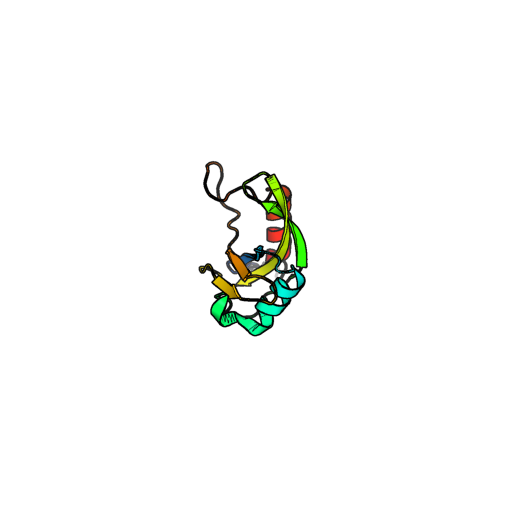1 84 ? -4.212 -9.787 6.742 1.00 94.88 84 VAL A CA 1
ATOM 615 C C . VAL A 1 84 ? -5.080 -9.975 7.988 1.00 94.88 84 VAL A C 1
ATOM 617 O O . VAL A 1 84 ? -6.300 -10.102 7.868 1.00 94.88 84 VAL A O 1
ATOM 620 N N . PRO A 1 85 ? -4.505 -9.997 9.202 1.00 92.69 85 PRO A N 1
ATOM 621 C CA . PRO A 1 85 ? -5.311 -10.043 10.415 1.00 92.69 85 PRO A CA 1
ATOM 622 C C . PRO A 1 85 ? -6.364 -8.927 10.427 1.00 92.69 85 PRO A C 1
ATOM 624 O O . PRO A 1 85 ? -6.037 -7.750 10.276 1.00 92.69 85 PRO A O 1
ATOM 627 N N . GLY A 1 86 ? -7.627 -9.319 10.586 1.00 91.50 86 GLY A N 1
ATOM 628 C CA . GLY A 1 86 ? -8.753 -8.391 10.638 1.00 91.50 86 GLY A CA 1
ATOM 629 C C . GLY A 1 86 ? -9.270 -7.896 9.287 1.00 91.50 86 GLY A C 1
ATOM 630 O O . GLY A 1 86 ? -10.100 -7.005 9.305 1.00 91.50 86 GLY A O 1
ATOM 631 N N . GLY A 1 87 ? -8.825 -8.428 8.142 1.00 94.62 87 GLY A N 1
ATOM 632 C CA . GLY A 1 87 ? -9.405 -8.066 6.844 1.00 94.62 87 GLY A CA 1
ATOM 633 C C . GLY A 1 87 ? -8.494 -8.377 5.661 1.00 94.62 87 GLY A C 1
ATOM 634 O O . GLY A 1 87 ? -7.877 -9.440 5.576 1.00 94.62 87 GLY A O 1
ATOM 635 N N . TYR A 1 88 ? -8.391 -7.438 4.726 1.00 95.06 88 TYR A N 1
ATOM 636 C CA . TYR A 1 88 ? -7.496 -7.564 3.578 1.00 95.06 88 TYR A CA 1
ATOM 637 C C . TYR A 1 88 ? -6.888 -6.218 3.189 1.00 95.06 88 TYR A C 1
ATOM 639 O O . TYR A 1 88 ? -7.333 -5.152 3.611 1.00 95.06 88 TYR A O 1
ATOM 647 N N . VAL A 1 89 ? -5.840 -6.272 2.377 1.00 94.94 89 VAL A N 1
ATOM 648 C CA . VAL A 1 89 ? -5.134 -5.102 1.851 1.00 94.94 89 VAL A CA 1
ATOM 649 C C . VAL A 1 89 ? -5.205 -5.154 0.339 1.00 94.94 89 VAL A C 1
ATOM 651 O O . VAL A 1 89 ? -4.943 -6.204 -0.245 1.00 94.94 89 VAL A O 1
ATOM 654 N N . ILE A 1 90 ? -5.538 -4.028 -0.291 1.00 92.81 90 ILE A N 1
ATOM 655 C CA . ILE A 1 90 ? -5.482 -3.859 -1.746 1.00 92.81 90 ILE A CA 1
ATOM 656 C C . ILE A 1 90 ? -4.410 -2.832 -2.075 1.00 92.81 90 ILE A C 1
ATOM 658 O O . ILE A 1 90 ? -4.489 -1.697 -1.611 1.00 92.81 90 ILE A O 1
ATOM 662 N N . CYS A 1 91 ? -3.467 -3.204 -2.934 1.00 91.00 91 CYS A N 1
ATOM 663 C CA . CYS A 1 91 ? -2.510 -2.290 -3.542 1.00 91.00 91 CYS A CA 1
ATOM 664 C C . CYS A 1 91 ? -2.876 -2.035 -5.006 1.00 91.00 91 CYS A C 1
ATOM 666 O O . CYS A 1 91 ? -3.238 -2.961 -5.736 1.00 91.00 91 CYS A O 1
ATOM 668 N N . LYS A 1 92 ? -2.802 -0.773 -5.429 1.00 88.00 92 LYS A N 1
ATOM 669 C CA . LYS A 1 92 ? -3.096 -0.346 -6.803 1.00 88.00 92 LYS A CA 1
ATOM 670 C C . LYS A 1 92 ? -2.210 0.832 -7.227 1.00 88.00 92 LYS A C 1
ATOM 672 O O . LYS A 1 92 ? -1.809 1.615 -6.360 1.00 88.00 92 LYS A O 1
ATOM 677 N N . PRO A 1 93 ? -1.903 0.972 -8.528 1.00 84.19 93 PRO A N 1
ATOM 678 C CA . PRO A 1 93 ? -1.223 2.149 -9.041 1.00 84.19 93 PRO A CA 1
ATOM 679 C C . PRO A 1 93 ? -2.132 3.379 -8.957 1.00 84.19 93 PRO A C 1
ATOM 681 O O . PRO A 1 93 ? -3.355 3.279 -9.077 1.00 84.19 93 PRO A O 1
ATOM 684 N N . VAL A 1 94 ? -1.516 4.542 -8.788 1.00 75.88 94 VAL A N 1
ATOM 685 C CA . VAL A 1 94 ? -2.127 5.856 -8.979 1.00 75.88 94 VAL A CA 1
ATOM 686 C C . VAL A 1 94 ? -1.437 6.494 -10.175 1.00 75.88 94 VAL A C 1
ATOM 688 O O . VAL A 1 94 ? -0.220 6.689 -10.166 1.00 75.88 94 VAL A O 1
ATOM 691 N N . PHE A 1 95 ? -2.212 6.782 -11.217 1.00 64.12 95 PHE A N 1
ATOM 692 C CA . PHE A 1 95 ? -1.727 7.460 -12.412 1.00 64.12 95 PHE A CA 1
ATOM 693 C C . PHE A 1 95 ? -2.117 8.934 -12.323 1.00 64.12 95 PHE A C 1
ATOM 695 O O . PHE A 1 95 ? -3.283 9.258 -12.133 1.00 64.12 95 PHE A O 1
ATOM 702 N N . SER A 1 96 ? -1.125 9.814 -12.432 1.00 48.78 96 SER A N 1
ATOM 703 C CA . SER A 1 96 ? -1.281 11.268 -12.280 1.00 48.78 96 SER A CA 1
ATOM 704 C C . SER A 1 96 ? -1.674 11.994 -13.584 1.00 48.78 96 SER A C 1
ATOM 706 O O . SER A 1 96 ? -1.925 13.193 -13.594 1.00 48.78 96 SER A O 1
ATOM 708 N N . ASN A 1 97 ? -1.764 11.275 -14.707 1.00 39.75 97 ASN A N 1
ATOM 709 C CA . ASN A 1 97 ? -1.909 11.864 -16.043 1.00 39.75 97 ASN A CA 1
ATOM 710 C C . ASN A 1 97 ? -3.292 11.638 -16.677 1.00 39.75 97 ASN A C 1
ATOM 712 O O . ASN A 1 97 ? -3.379 11.073 -17.767 1.00 39.75 97 ASN A O 1
ATOM 716 N N . THR A 1 98 ? -4.364 12.133 -16.061 1.00 36.06 98 THR A N 1
ATOM 717 C CA . THR A 1 98 ? -5.622 12.369 -16.790 1.00 36.06 98 THR A CA 1
ATOM 718 C C . THR A 1 98 ? -6.132 13.795 -16.562 1.00 36.06 98 THR A C 1
ATOM 720 O O . THR A 1 98 ? -6.644 14.121 -15.490 1.00 36.06 98 THR A O 1
ATOM 723 N N . PRO A 1 99 ? -6.007 14.691 -17.561 1.00 36.34 99 PRO A N 1
ATOM 724 C CA . PRO A 1 99 ? -6.793 15.911 -17.586 1.00 36.34 99 PRO A CA 1
ATOM 725 C C . PRO A 1 99 ? -8.242 15.524 -17.902 1.00 36.34 99 PRO A C 1
ATOM 727 O O . PRO A 1 99 ? -8.545 15.157 -19.030 1.00 36.34 99 PRO A O 1
ATOM 730 N N . HIS A 1 100 ? -9.118 15.640 -16.902 1.00 31.95 100 HIS A N 1
ATOM 731 C CA . HIS A 1 100 ? -10.566 15.425 -16.982 1.00 31.95 100 HIS A CA 1
ATOM 732 C C 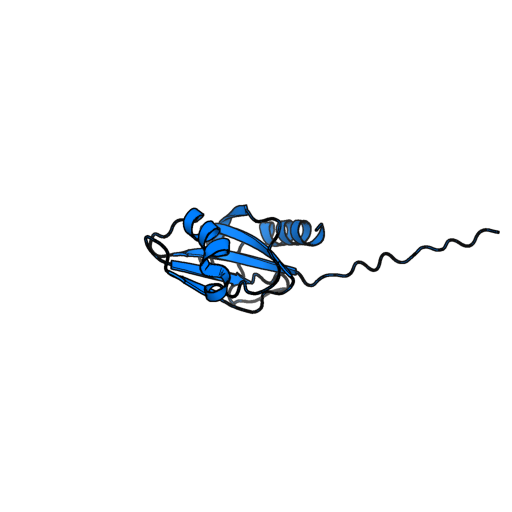. HIS A 1 100 ? -11.039 13.990 -17.328 1.00 31.95 100 HIS A C 1
ATOM 734 O O . HIS A 1 100 ? -10.840 13.501 -18.433 1.00 31.95 100 HIS A O 1
ATOM 740 N N . VAL A 1 101 ? -11.881 13.443 -16.440 1.00 32.31 101 VAL A N 1
ATOM 741 C CA . VAL A 1 101 ? -13.061 12.588 -16.709 1.00 32.31 101 VAL A CA 1
ATOM 742 C C . VAL A 1 101 ? -12.961 11.134 -16.227 1.00 32.31 101 VAL A C 1
ATOM 744 O O . VAL A 1 101 ? -12.627 10.199 -16.945 1.00 32.31 101 VAL A O 1
ATOM 747 N N . THR A 1 102 ? -13.465 10.972 -15.002 1.00 38.47 102 THR A N 1
ATOM 748 C CA . THR A 1 102 ? -14.331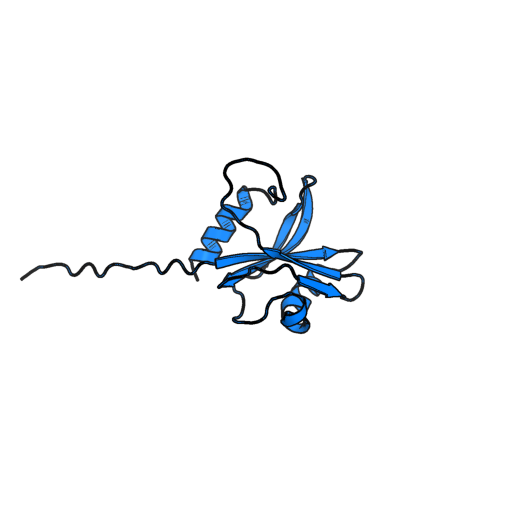 9.912 -14.483 1.00 38.47 102 THR A CA 1
ATOM 749 C C . THR A 1 102 ? -13.903 8.492 -14.825 1.00 38.47 102 THR A C 1
ATOM 751 O O . THR A 1 102 ? -14.482 7.841 -15.687 1.00 38.47 102 THR A O 1
ATOM 754 N N . THR A 1 103 ? -12.957 7.961 -14.058 1.00 33.03 103 THR A N 1
ATOM 755 C CA . THR A 1 103 ? -13.078 6.677 -13.340 1.00 33.03 103 THR A CA 1
ATOM 756 C C . THR A 1 103 ? -11.816 6.481 -12.491 1.00 33.03 103 THR A C 1
ATOM 758 O O . THR A 1 103 ? -10.711 6.469 -13.009 1.00 33.03 103 THR A O 1
ATOM 761 N N . LEU A 1 104 ? -11.987 6.353 -11.164 1.00 37.38 104 LEU A N 1
ATOM 762 C CA . LEU A 1 104 ? -10.927 6.196 -10.136 1.00 37.38 104 LEU A CA 1
ATOM 763 C C . LEU A 1 104 ? -10.031 7.428 -9.841 1.00 37.38 104 LEU A C 1
ATOM 765 O O . LEU A 1 104 ? -8.945 7.276 -9.287 1.00 37.38 104 LEU A O 1
ATOM 769 N N . GLU A 1 105 ? -10.510 8.643 -10.120 1.00 39.91 105 GLU A N 1
ATOM 770 C CA . GLU A 1 105 ? -9.675 9.853 -10.262 1.00 39.91 105 GLU A CA 1
ATOM 771 C C . GLU A 1 105 ? -9.537 10.824 -9.070 1.00 39.91 105 GLU A C 1
ATOM 773 O O . GLU A 1 105 ? -8.970 11.889 -9.262 1.00 39.91 105 GLU A O 1
ATOM 778 N N . ASN A 1 106 ? -10.004 10.557 -7.845 1.00 41.31 106 ASN A N 1
ATOM 779 C CA . ASN A 1 106 ? -9.976 11.621 -6.813 1.00 41.31 106 ASN A CA 1
ATOM 780 C C . ASN A 1 106 ? -9.309 11.268 -5.485 1.00 41.31 106 ASN A C 1
ATOM 782 O O . ASN A 1 106 ? -9.771 11.646 -4.411 1.00 41.31 106 ASN A O 1
ATOM 786 N N . TRP A 1 107 ? -8.124 10.662 -5.570 1.00 45.72 107 TRP A N 1
ATOM 787 C CA . TRP A 1 107 ? -7.132 10.785 -4.499 1.00 45.72 107 TRP A CA 1
ATOM 788 C C . TRP A 1 107 ? -6.483 12.165 -4.654 1.00 45.72 107 TRP A C 1
ATOM 790 O O . TRP A 1 107 ? -5.429 12.276 -5.260 1.00 45.72 107 TRP A O 1
ATOM 800 N N . SER A 1 108 ? -7.211 13.205 -4.213 1.00 41.56 108 SER A N 1
ATOM 801 C CA . SER A 1 108 ? -6.929 14.653 -4.313 1.00 41.56 108 SER A CA 1
ATOM 802 C C . SER A 1 108 ? -5.606 15.043 -4.995 1.00 41.56 108 SER A C 1
ATOM 804 O O . SER A 1 108 ? -4.510 14.790 -4.488 1.00 41.56 108 SER A O 1
ATOM 806 N N . THR A 1 109 ? -5.736 15.765 -6.108 1.00 44.16 109 THR A N 1
ATOM 807 C CA . THR A 1 109 ? -4.671 16.360 -6.934 1.00 44.16 109 THR A CA 1
ATOM 808 C C . THR A 1 109 ? -3.612 17.152 -6.154 1.00 44.16 109 THR A C 1
ATOM 810 O O . THR A 1 109 ? -2.476 17.250 -6.612 1.00 44.16 109 THR A O 1
ATOM 813 N N . ASN A 1 110 ? -3.918 17.637 -4.942 1.00 43.06 110 ASN A N 1
ATOM 814 C CA . ASN A 1 110 ? -2.934 18.275 -4.056 1.00 43.06 110 ASN A CA 1
ATOM 815 C C . ASN A 1 110 ? -1.833 17.316 -3.566 1.00 43.06 110 ASN A C 1
ATOM 817 O O . ASN A 1 110 ? -0.751 17.764 -3.185 1.00 43.06 110 ASN A O 1
ATOM 821 N N . TYR A 1 111 ? -2.082 16.005 -3.571 1.00 50.81 111 TYR A N 1
ATOM 822 C CA . TYR A 1 111 ? -1.116 15.002 -3.124 1.00 50.81 111 TYR A CA 1
ATOM 823 C C . TYR A 1 111 ? -0.376 14.344 -4.286 1.00 50.81 111 TYR A C 1
ATOM 825 O O . TYR A 1 111 ? 0.802 14.037 -4.118 1.00 50.81 111 TYR A O 1
ATOM 833 N N . SER A 1 112 ? -1.007 14.189 -5.457 1.00 52.47 112 SER A N 1
ATOM 834 C CA . SER A 1 112 ? -0.349 13.606 -6.637 1.00 52.47 112 SER A CA 1
ATOM 835 C C . SER A 1 112 ? 0.921 14.378 -7.006 1.00 52.47 112 SER A C 1
ATOM 837 O O . SER A 1 112 ? 1.995 13.788 -7.039 1.00 52.47 112 SER A O 1
ATOM 839 N N . ALA A 1 113 ? 0.846 15.712 -7.102 1.00 55.66 113 ALA A N 1
ATOM 840 C CA . ALA A 1 113 ? 2.001 16.553 -7.437 1.00 55.66 113 ALA A CA 1
ATOM 841 C C . ALA A 1 113 ? 3.143 16.462 -6.403 1.00 55.66 113 ALA A C 1
ATOM 843 O O . ALA A 1 113 ? 4.325 16.441 -6.752 1.00 55.66 113 ALA A O 1
ATOM 844 N N . LYS A 1 114 ? 2.805 16.362 -5.108 1.00 60.44 114 LYS A N 1
ATOM 845 C CA . LYS A 1 114 ? 3.799 16.169 -4.041 1.00 60.44 114 LYS A CA 1
ATOM 846 C C . LYS A 1 114 ? 4.473 14.802 -4.154 1.00 60.44 114 LYS A C 1
ATOM 848 O O . LYS A 1 114 ? 5.679 14.699 -3.949 1.00 60.44 114 LYS A O 1
ATOM 853 N N . TRP A 1 115 ? 3.710 13.759 -4.466 1.00 64.50 115 TRP A N 1
ATOM 854 C CA . TRP A 1 115 ? 4.232 12.403 -4.600 1.00 64.50 115 TRP A CA 1
ATOM 855 C C . TRP A 1 115 ? 5.039 12.207 -5.876 1.00 64.50 115 TRP A C 1
ATOM 857 O O . TRP A 1 115 ? 6.081 11.570 -5.814 1.00 64.50 115 TRP A O 1
ATOM 867 N N . GLU A 1 116 ? 4.648 12.821 -6.989 1.00 62.12 116 GLU A N 1
ATOM 868 C CA . GLU A 1 116 ? 5.460 12.867 -8.206 1.00 62.12 116 GLU A CA 1
ATOM 869 C C . GLU A 1 116 ? 6.812 13.524 -7.950 1.00 62.12 116 GLU A C 1
ATOM 871 O O . GLU A 1 116 ? 7.844 12.965 -8.312 1.00 62.12 116 GLU A O 1
ATOM 876 N N . TYR A 1 117 ? 6.821 14.665 -7.254 1.00 58.72 117 TYR A N 1
ATOM 877 C CA . TYR A 1 117 ? 8.060 15.341 -6.879 1.00 58.72 117 TYR A CA 1
ATOM 878 C C . TYR A 1 117 ? 8.937 14.479 -5.959 1.00 58.72 117 TYR A C 1
ATOM 880 O O . TYR A 1 117 ? 10.160 14.456 -6.097 1.00 58.72 117 TYR A O 1
ATOM 888 N N . LEU A 1 118 ? 8.334 13.741 -5.023 1.00 59.19 118 LEU A N 1
ATOM 889 C CA . LEU A 1 118 ? 9.067 12.819 -4.153 1.00 59.19 118 LEU A CA 1
ATOM 890 C C . LEU A 1 118 ? 9.611 11.616 -4.933 1.00 59.19 118 LEU A C 1
ATOM 892 O O . LEU A 1 118 ? 10.762 11.239 -4.734 1.00 59.19 118 LEU A O 1
ATOM 896 N N . CYS A 1 119 ? 8.825 11.021 -5.829 1.00 66.62 119 CYS A N 1
ATOM 897 C CA . CYS A 1 119 ? 9.258 9.878 -6.629 1.00 66.62 119 CYS A CA 1
ATOM 898 C C . CYS A 1 119 ? 10.301 10.248 -7.696 1.00 66.62 119 CYS A C 1
ATOM 900 O O . CYS A 1 119 ? 11.078 9.384 -8.080 1.00 66.62 119 CYS A O 1
ATOM 902 N N . ALA A 1 120 ? 10.343 11.504 -8.152 1.00 61.03 120 ALA A N 1
ATOM 903 C CA . ALA A 1 120 ? 11.308 11.986 -9.141 1.00 61.03 120 ALA A CA 1
ATOM 904 C C . ALA A 1 120 ? 12.697 12.333 -8.564 1.00 61.03 120 ALA A C 1
ATOM 906 O O . ALA A 1 120 ? 13.637 12.526 -9.330 1.00 61.03 120 ALA A O 1
ATOM 907 N N . GLN A 1 121 ? 12.841 12.439 -7.237 1.00 57.47 121 GLN A N 1
ATOM 908 C CA . GLN A 1 121 ? 14.100 12.812 -6.565 1.00 57.47 121 GLN A CA 1
ATOM 909 C C . GLN A 1 121 ? 14.979 11.621 -6.139 1.00 57.47 121 GLN A C 1
ATOM 911 O O . GLN A 1 121 ? 15.985 11.826 -5.460 1.00 57.47 121 GLN A O 1
ATOM 916 N N . SER A 1 122 ? 14.589 10.391 -6.477 1.00 54.38 122 SER A N 1
ATOM 917 C CA . SER A 1 122 ? 15.242 9.144 -6.043 1.00 54.38 122 SER A CA 1
ATOM 918 C C . SER A 1 122 ? 16.181 8.536 -7.070 1.00 54.38 122 SER A C 1
ATOM 920 O O . SER A 1 122 ? 15.752 8.465 -8.245 1.00 54.38 122 SER A O 1
#

Foldseek 3Di:
DDDDPPPDPPLPPLPKWKKKKFFDQFDDQVQSVVCVPVVCVQQQNPDDDWPPWDWDWFQWPVRDTGIIIITMDRDDPDWGKDDTVRGIMIMDTDDLDDDDDDDRHGSPNVVVVVRVVVNSVD

pLDDT: mean 72.98, std 19.77, range [31.95, 96.12]